Protein AF-A0A1I3DKZ1-F1 (afdb_monomer)

Foldseek 3Di:
DFKKKWKDDDPDIDIDDDPDLVVVLVVQVVVVVVVIFMWMAGPVRDIDGNVCSVVSVVD

Solvent-accessible surface area (backbone atoms only — not comparable to full-atom values): 3396 Å² total; per-residue (Å²): 115,46,30,38,38,41,37,37,49,96,94,46,77,51,77,48,75,35,72,52,65,68,62,52,50,54,54,44,51,56,42,40,75,72,67,30,54,43,38,38,29,43,72,87,65,53,74,35,46,80,91,39,47,64,59,63,70,72,102

Secondary structure (DSSP, 8-state):
--EEEEEEETTEEEEEEES-HHHHHHHHHHHHHTT-EEEEEETT--EE-GGGHHHHHH-

Sequence (59 aa):
MAYKMVAERDNEKYSFARESRLLIVAKARVWASEGWRVVITDQDGKAYAPAEFDQLLAA

Mean predicted aligned error: 2.14 Å

pLDDT: mean 96.63, std 4.68, range [67.81, 98.69]

Structure (mmCIF, N/CA/C/O backbone):
data_AF-A0A1I3DKZ1-F1
#
_entry.id   AF-A0A1I3DKZ1-F1
#
loop_
_atom_site.group_PDB
_atom_site.id
_atom_site.type_symbol
_atom_site.label_atom_id
_atom_site.label_a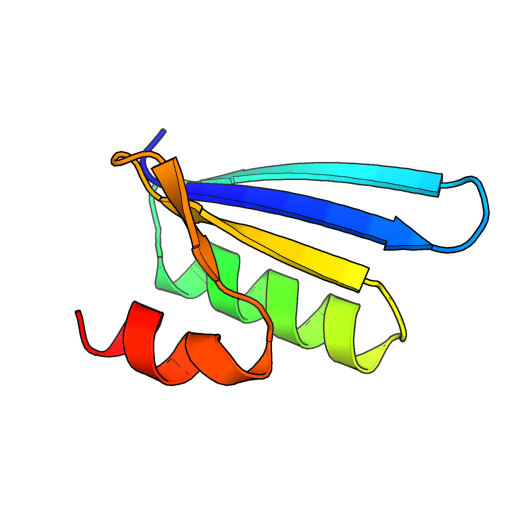lt_id
_atom_site.label_comp_id
_atom_site.label_asym_id
_atom_site.label_entity_id
_atom_site.label_seq_id
_atom_site.pdbx_PDB_ins_code
_atom_site.Cartn_x
_atom_site.Cartn_y
_atom_site.Cartn_z
_atom_site.occupancy
_atom_site.B_iso_or_equiv
_atom_site.auth_seq_id
_atom_site.auth_comp_id
_atom_site.auth_asym_id
_atom_site.auth_atom_id
_atom_site.pdbx_PDB_model_num
ATOM 1 N N . MET A 1 1 ? -4.503 12.373 10.488 1.00 67.81 1 MET A N 1
ATOM 2 C CA . MET A 1 1 ? -5.052 11.617 9.348 1.00 67.81 1 MET A CA 1
ATOM 3 C C . MET A 1 1 ? -4.881 10.145 9.624 1.00 67.81 1 MET A C 1
ATOM 5 O O . MET A 1 1 ? -3.765 9.759 9.948 1.00 67.81 1 MET A O 1
ATOM 9 N N . ALA A 1 2 ? -5.959 9.366 9.538 1.00 91.50 2 ALA A N 1
ATOM 10 C CA . ALA A 1 2 ? -5.968 7.959 9.940 1.00 91.50 2 ALA A CA 1
ATOM 11 C C . ALA A 1 2 ? -5.108 7.043 9.054 1.00 91.50 2 ALA A C 1
ATOM 13 O O . ALA A 1 2 ? -4.564 6.063 9.549 1.00 91.50 2 ALA A O 1
ATOM 14 N N . TYR A 1 3 ? -4.959 7.359 7.762 1.00 97.75 3 TYR A N 1
ATOM 15 C CA . TYR A 1 3 ? -4.176 6.540 6.838 1.00 97.75 3 TYR A CA 1
ATOM 16 C C . TYR A 1 3 ? -3.317 7.386 5.900 1.00 97.75 3 TYR A C 1
ATOM 18 O O . TYR A 1 3 ? -3.759 8.411 5.364 1.00 97.75 3 TYR A O 1
ATOM 26 N N . LYS A 1 4 ? -2.100 6.908 5.640 1.00 98.19 4 LYS A N 1
ATOM 27 C CA . LYS A 1 4 ? -1.161 7.453 4.657 1.00 98.19 4 LYS A CA 1
ATOM 28 C C . LYS A 1 4 ? -0.795 6.377 3.646 1.00 98.19 4 LYS A C 1
ATOM 30 O O . LYS A 1 4 ? -0.509 5.257 4.023 1.00 98.19 4 LYS A O 1
ATOM 35 N N . MET A 1 5 ? -0.757 6.720 2.370 1.00 98.31 5 MET A N 1
ATOM 36 C CA . MET A 1 5 ? -0.258 5.876 1.291 1.00 98.31 5 MET A CA 1
ATOM 37 C C . MET A 1 5 ? 1.021 6.499 0.743 1.00 98.31 5 MET A C 1
ATOM 39 O O . MET A 1 5 ? 1.053 7.702 0.477 1.00 98.31 5 MET A O 1
ATOM 43 N N . VAL A 1 6 ? 2.049 5.684 0.541 1.00 98.56 6 VAL A N 1
ATOM 44 C CA . VAL A 1 6 ? 3.231 6.018 -0.258 1.00 98.56 6 VAL A CA 1
ATOM 45 C C . VAL A 1 6 ? 3.248 5.095 -1.465 1.00 98.56 6 VAL A C 1
ATOM 47 O O . VAL A 1 6 ? 3.019 3.896 -1.321 1.00 98.56 6 VAL A O 1
ATOM 50 N N . ALA A 1 7 ? 3.501 5.656 -2.643 1.00 98.69 7 ALA A N 1
ATOM 51 C CA . ALA A 1 7 ? 3.669 4.885 -3.861 1.00 98.69 7 ALA A CA 1
ATOM 52 C C . ALA A 1 7 ? 4.915 5.328 -4.625 1.00 98.69 7 ALA A C 1
ATOM 54 O O . ALA A 1 7 ? 5.134 6.527 -4.810 1.00 98.69 7 ALA A O 1
ATOM 55 N N . GLU A 1 8 ? 5.715 4.353 -5.048 1.00 98.56 8 GLU A N 1
ATOM 56 C CA . GLU A 1 8 ? 7.010 4.553 -5.701 1.00 98.56 8 GLU A CA 1
ATOM 57 C C . GLU A 1 8 ? 7.084 3.749 -7.006 1.00 98.56 8 GLU A C 1
ATOM 59 O O . GLU A 1 8 ? 6.694 2.577 -7.041 1.00 98.56 8 GLU A O 1
ATOM 64 N N . ARG A 1 9 ? 7.581 4.380 -8.073 1.00 97.88 9 ARG A N 1
ATOM 65 C CA . ARG A 1 9 ? 7.893 3.742 -9.360 1.00 97.88 9 ARG A CA 1
ATOM 66 C C . ARG A 1 9 ? 9.032 4.512 -10.023 1.00 97.88 9 ARG A C 1
ATOM 68 O O . ARG A 1 9 ? 8.962 5.731 -10.131 1.00 97.88 9 ARG A O 1
ATOM 75 N N . ASP A 1 10 ? 10.079 3.802 -10.429 1.00 95.56 10 ASP A N 1
ATOM 76 C CA . ASP A 1 10 ? 11.316 4.383 -10.964 1.00 95.56 10 ASP A CA 1
ATOM 77 C C . ASP A 1 10 ? 11.882 5.490 -10.053 1.00 95.56 10 ASP A C 1
ATOM 79 O O . ASP A 1 10 ? 12.282 5.208 -8.924 1.00 95.56 10 ASP A O 1
ATOM 83 N N . ASN A 1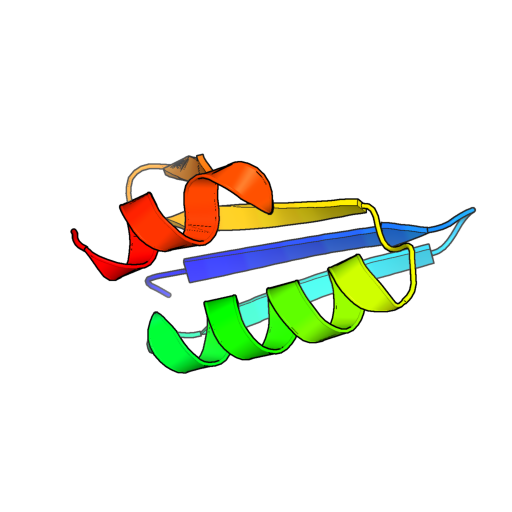 11 ? 11.898 6.743 -10.518 1.00 95.69 11 ASN A N 1
ATOM 84 C CA . ASN A 1 11 ? 12.370 7.907 -9.761 1.00 95.69 11 ASN A CA 1
ATOM 85 C C . ASN A 1 11 ? 11.215 8.784 -9.229 1.00 95.69 11 ASN A C 1
ATOM 87 O O . ASN A 1 11 ? 11.439 9.906 -8.774 1.00 95.69 11 ASN A O 1
ATOM 91 N N . GLU A 1 12 ? 9.975 8.297 -9.313 1.00 98.06 12 GLU A N 1
ATOM 92 C CA . GLU A 1 12 ? 8.774 9.003 -8.875 1.00 98.06 12 GLU A CA 1
ATOM 93 C C . GLU A 1 12 ? 8.292 8.487 -7.518 1.00 98.06 12 GLU A C 1
ATOM 95 O O . GLU A 1 12 ? 8.238 7.282 -7.254 1.00 98.06 12 GLU A O 1
ATOM 100 N N . LYS A 1 13 ? 7.886 9.423 -6.656 1.00 98.12 13 LYS A N 1
ATOM 101 C CA . LYS A 1 13 ? 7.315 9.135 -5.342 1.00 98.12 13 LYS A CA 1
ATOM 102 C C . LYS A 1 13 ? 6.136 10.049 -5.064 1.00 98.12 13 LYS A C 1
ATOM 104 O O . LYS A 1 13 ? 6.274 11.270 -5.043 1.00 98.12 13 LYS A O 1
ATOM 109 N N . TYR A 1 14 ? 4.996 9.445 -4.756 1.00 98.38 14 TYR A N 1
ATOM 110 C CA . TYR A 1 14 ? 3.784 10.158 -4.373 1.00 98.38 14 TYR A CA 1
ATOM 111 C C . TYR A 1 14 ? 3.328 9.753 -2.979 1.00 98.38 14 TYR A C 1
ATOM 113 O O . TYR A 1 14 ? 3.507 8.612 -2.545 1.00 98.38 14 TYR A O 1
ATOM 121 N N . SER A 1 15 ? 2.710 10.701 -2.273 1.00 97.31 15 SER A N 1
ATOM 122 C CA . SER A 1 15 ? 2.086 10.436 -0.981 1.00 97.31 15 SER A CA 1
ATOM 123 C C . SER A 1 15 ? 0.661 10.967 -0.937 1.00 97.31 15 SER A C 1
ATOM 125 O O . SER A 1 15 ? 0.369 12.055 -1.434 1.00 97.31 15 SER A O 1
ATOM 127 N N . PHE A 1 16 ? -0.230 10.182 -0.343 1.00 97.25 16 PHE A N 1
ATOM 128 C CA . PHE A 1 16 ? -1.631 10.530 -0.150 1.00 97.25 16 PHE A CA 1
ATOM 129 C C . PHE A 1 16 ? -2.007 10.280 1.299 1.00 97.25 16 PHE A C 1
ATOM 131 O O . PHE A 1 16 ? -1.514 9.342 1.915 1.00 97.25 16 PHE A O 1
ATOM 138 N N . ALA A 1 17 ? -2.913 11.085 1.835 1.00 97.12 17 ALA A N 1
ATOM 139 C CA . ALA A 1 17 ? -3.459 10.857 3.161 1.00 97.12 17 ALA A CA 1
ATOM 140 C C . ALA A 1 17 ? -4.981 11.010 3.141 1.00 97.12 17 ALA A C 1
ATOM 142 O O . ALA A 1 17 ? -5.522 11.848 2.408 1.00 97.12 17 ALA A O 1
ATOM 143 N N . ARG A 1 18 ? -5.678 10.149 3.884 1.00 96.06 18 ARG A N 1
ATOM 144 C CA . ARG A 1 18 ? -7.145 10.075 3.944 1.00 96.06 18 ARG A CA 1
ATOM 145 C C . ARG A 1 18 ? -7.588 9.590 5.322 1.00 96.06 18 ARG A C 1
ATOM 147 O O . ARG A 1 18 ? -6.910 8.775 5.935 1.00 96.06 18 ARG A O 1
ATOM 154 N N . GLU A 1 19 ? -8.760 10.045 5.757 1.00 96.94 19 GLU A N 1
ATOM 155 C CA . GLU A 1 19 ? -9.448 9.458 6.919 1.00 96.94 19 GLU A CA 1
ATOM 156 C C . GLU A 1 19 ? -10.170 8.156 6.545 1.00 96.94 19 GLU A C 1
ATOM 158 O O . GLU A 1 19 ? -10.247 7.219 7.329 1.00 96.94 19 GLU A O 1
ATOM 163 N N . SER A 1 20 ? -10.685 8.068 5.313 1.00 96.50 20 SER A N 1
ATOM 164 C CA . SER A 1 20 ? -11.416 6.888 4.851 1.00 96.50 20 SER A CA 1
ATOM 165 C C . SER A 1 20 ? -10.471 5.753 4.459 1.00 96.50 20 SER A C 1
ATOM 167 O O . SER A 1 20 ? -9.761 5.841 3.450 1.00 96.50 20 SER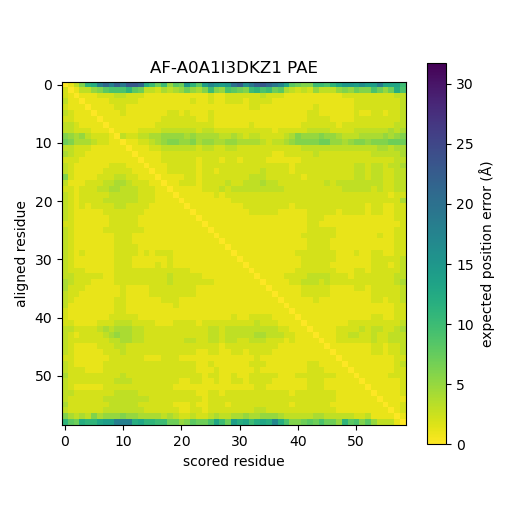 A O 1
ATOM 169 N N . ARG A 1 21 ? -10.547 4.651 5.212 1.00 95.69 21 ARG A N 1
ATOM 170 C CA . ARG A 1 21 ? -9.865 3.384 4.918 1.00 95.69 21 ARG A CA 1
ATOM 171 C C . ARG A 1 21 ? -10.214 2.833 3.536 1.00 95.69 21 ARG A C 1
ATOM 173 O O . ARG A 1 21 ? -9.329 2.460 2.772 1.00 95.69 21 ARG A O 1
ATOM 180 N N . LEU A 1 22 ? -11.503 2.836 3.191 1.00 97.44 22 LEU A N 1
ATOM 181 C CA . LEU A 1 22 ? -12.002 2.330 1.909 1.00 97.44 22 LEU A CA 1
ATOM 182 C C .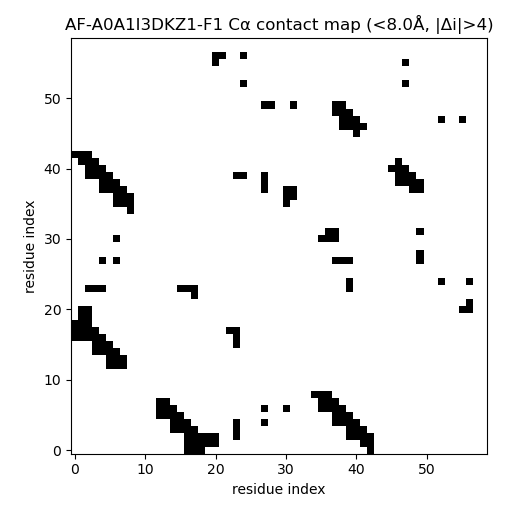 LEU A 1 22 ? -11.384 3.082 0.727 1.00 97.44 22 LEU A C 1
ATOM 184 O O . LEU A 1 22 ? -10.884 2.461 -0.209 1.00 97.44 22 LEU A O 1
ATOM 188 N N . LEU A 1 23 ? -11.372 4.417 0.785 1.00 97.94 23 LEU A N 1
ATOM 189 C CA . LEU A 1 23 ? -10.833 5.231 -0.305 1.00 97.94 23 LEU A CA 1
ATOM 190 C C . LEU A 1 23 ? -9.319 5.069 -0.457 1.00 97.94 23 LEU A C 1
ATOM 192 O O . LEU A 1 23 ? -8.826 5.064 -1.587 1.00 97.94 23 LEU A O 1
ATOM 196 N N . ILE A 1 24 ? -8.577 4.937 0.649 1.00 98.25 24 ILE A N 1
ATOM 197 C CA . ILE A 1 24 ? -7.124 4.777 0.554 1.00 98.25 24 ILE A CA 1
ATOM 198 C C . IL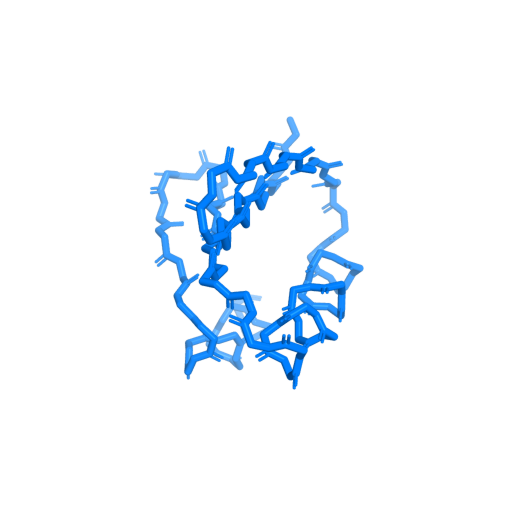E A 1 24 ? -6.736 3.402 -0.001 1.00 98.25 24 ILE A C 1
ATOM 200 O O . ILE A 1 24 ? -5.854 3.332 -0.855 1.00 98.25 24 ILE A O 1
ATOM 204 N N . VAL A 1 25 ? -7.461 2.341 0.373 1.00 98.38 25 VAL A N 1
ATOM 205 C CA . VAL A 1 25 ? -7.259 0.989 -0.169 1.00 98.38 25 VAL A CA 1
ATOM 206 C C . VAL A 1 25 ? -7.651 0.922 -1.643 1.00 98.38 25 VAL A C 1
ATOM 208 O O . VAL A 1 25 ? -6.897 0.377 -2.447 1.00 98.38 25 VAL A O 1
ATOM 211 N N . ALA A 1 26 ? -8.785 1.515 -2.031 1.00 98.50 26 ALA A N 1
ATOM 212 C CA . ALA A 1 26 ? -9.211 1.549 -3.430 1.00 98.50 26 ALA A CA 1
ATOM 213 C C . ALA A 1 26 ? -8.154 2.214 -4.326 1.00 98.50 26 ALA A C 1
ATOM 215 O O . ALA A 1 26 ? -7.760 1.646 -5.344 1.00 98.50 26 ALA A O 1
ATOM 216 N N . LYS A 1 27 ? -7.626 3.375 -3.915 1.00 98.44 27 LYS A N 1
ATOM 217 C CA . LYS A 1 27 ? -6.558 4.058 -4.656 1.00 98.44 27 LYS A CA 1
ATOM 218 C C . LYS A 1 27 ? -5.273 3.231 -4.715 1.00 98.44 27 LYS A C 1
ATOM 220 O O . LYS A 1 27 ? -4.661 3.129 -5.777 1.00 98.44 27 LYS A O 1
ATOM 225 N N . ALA A 1 28 ? -4.879 2.634 -3.595 1.00 98.50 28 ALA A N 1
ATOM 226 C CA . ALA A 1 28 ? -3.681 1.813 -3.526 1.00 98.50 28 ALA A CA 1
ATOM 227 C C . ALA A 1 28 ? -3.754 0.585 -4.444 1.00 98.50 28 ALA A C 1
ATOM 229 O O . ALA A 1 28 ? -2.761 0.261 -5.088 1.00 98.50 28 ALA A O 1
ATOM 230 N N . ARG A 1 29 ? -4.925 -0.057 -4.562 1.00 98.56 29 ARG A N 1
ATOM 231 C CA . ARG A 1 29 ? -5.149 -1.183 -5.485 1.00 98.56 29 ARG A CA 1
ATOM 2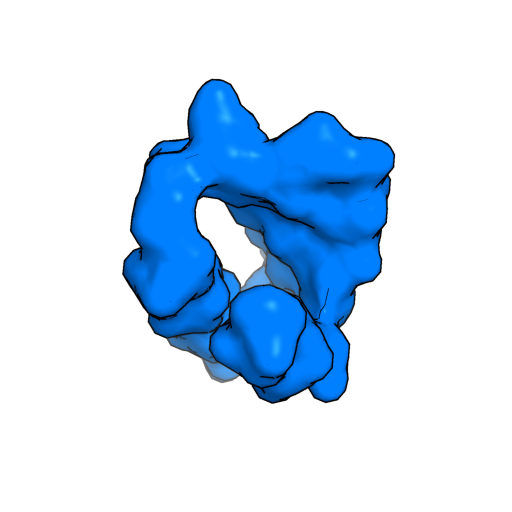32 C C . ARG A 1 29 ? -4.976 -0.784 -6.945 1.00 98.56 29 ARG A C 1
ATOM 234 O O . ARG A 1 29 ? -4.301 -1.501 -7.676 1.00 98.56 29 ARG A O 1
ATOM 241 N N . VAL A 1 30 ? -5.532 0.361 -7.347 1.00 98.50 30 VAL A N 1
ATOM 242 C CA . VAL A 1 30 ? -5.365 0.879 -8.716 1.00 98.50 30 VAL A CA 1
ATOM 243 C C . VAL A 1 30 ? -3.880 1.061 -9.027 1.00 98.50 30 VAL A C 1
ATOM 245 O O . VAL A 1 30 ? -3.377 0.504 -9.995 1.00 98.50 30 VAL A O 1
ATOM 248 N N . TRP A 1 31 ? -3.139 1.740 -8.154 1.00 98.56 31 TRP A N 1
ATOM 249 C CA . TRP A 1 31 ? -1.719 2.005 -8.394 1.00 98.56 31 TRP A CA 1
ATOM 250 C C . TRP A 1 31 ? -0.868 0.732 -8.352 1.00 98.56 31 TRP A C 1
ATOM 252 O O . TRP A 1 31 ? 0.010 0.550 -9.190 1.00 98.56 31 TRP A O 1
ATOM 262 N N . ALA A 1 32 ? -1.158 -0.196 -7.438 1.00 98.50 32 ALA A N 1
ATOM 263 C CA . ALA A 1 32 ? -0.498 -1.499 -7.429 1.00 98.50 32 ALA A CA 1
ATOM 264 C C . ALA A 1 32 ? -0.733 -2.264 -8.747 1.00 98.50 32 ALA A C 1
ATOM 266 O O . ALA A 1 32 ? 0.203 -2.853 -9.283 1.00 98.50 32 ALA A O 1
ATOM 267 N N . SER A 1 33 ? -1.947 -2.201 -9.312 1.00 98.19 33 SER A N 1
ATOM 268 C CA . SER A 1 33 ? -2.257 -2.818 -10.613 1.00 98.19 33 SER A CA 1
ATOM 269 C C . SER A 1 33 ? -1.545 -2.153 -11.798 1.00 98.19 33 SER A C 1
ATOM 271 O O . SER A 1 33 ? -1.295 -2.800 -12.809 1.00 98.19 33 SER A O 1
ATOM 273 N N . GLU A 1 34 ? -1.146 -0.889 -11.651 1.00 97.69 34 GLU A N 1
ATOM 274 C CA . GLU A 1 34 ? -0.343 -0.126 -12.617 1.00 97.69 34 GLU A CA 1
ATOM 275 C C . GLU A 1 34 ? 1.179 -0.295 -12.406 1.00 97.69 34 GLU A C 1
ATOM 277 O O . GLU A 1 34 ? 1.987 0.430 -12.999 1.00 97.69 34 GLU A O 1
ATOM 282 N N . GLY A 1 35 ? 1.588 -1.231 -11.543 1.00 97.75 35 GLY A N 1
ATOM 283 C CA . GLY A 1 35 ? 2.992 -1.564 -11.297 1.00 97.75 35 GLY A CA 1
ATOM 284 C C . GLY A 1 35 ? 3.706 -0.665 -10.286 1.00 97.75 35 GLY A C 1
ATOM 285 O O . GLY A 1 35 ? 4.931 -0.711 -10.193 1.00 97.75 35 GLY A O 1
ATOM 286 N N . TRP A 1 36 ? 2.982 0.150 -9.516 1.00 98.56 36 TRP A N 1
ATOM 287 C CA . TRP A 1 36 ? 3.584 0.933 -8.436 1.00 98.56 36 TRP A CA 1
ATOM 288 C C . TRP A 1 36 ? 3.862 0.069 -7.204 1.00 98.56 36 TRP A C 1
ATOM 290 O O . TRP A 1 36 ? 3.039 -0.756 -6.799 1.00 98.56 36 TRP A O 1
ATOM 300 N N . ARG A 1 37 ? 4.985 0.326 -6.523 1.00 98.44 37 ARG A N 1
ATOM 301 C CA . ARG A 1 37 ? 5.217 -0.191 -5.170 1.00 98.44 37 ARG A CA 1
ATOM 302 C C . ARG A 1 37 ? 4.440 0.670 -4.187 1.00 98.44 37 ARG A C 1
ATOM 304 O O . ARG A 1 37 ? 4.814 1.815 -3.951 1.00 98.44 37 ARG A O 1
ATOM 311 N N . VAL A 1 38 ? 3.372 0.123 -3.617 1.00 98.69 38 VAL A N 1
ATOM 312 C CA . VAL A 1 38 ? 2.464 0.857 -2.727 1.00 98.69 38 VAL A CA 1
ATOM 313 C C . VAL A 1 38 ? 2.522 0.321 -1.302 1.00 98.69 38 VAL A C 1
ATOM 315 O O . VAL A 1 38 ? 2.501 -0.888 -1.095 1.00 98.69 38 VAL A O 1
ATOM 318 N N . VAL A 1 39 ? 2.530 1.226 -0.323 1.00 98.69 39 VAL A N 1
ATOM 319 C CA . VAL A 1 39 ? 2.395 0.918 1.107 1.00 98.69 39 VAL A CA 1
ATOM 320 C C . VAL A 1 39 ? 1.360 1.851 1.725 1.00 98.69 39 VAL A C 1
ATOM 322 O O . VAL A 1 39 ? 1.435 3.065 1.527 1.00 98.69 39 VAL A O 1
ATOM 325 N N . ILE A 1 40 ? 0.410 1.297 2.483 1.00 98.62 40 ILE A N 1
ATOM 326 C CA . ILE A 1 40 ? -0.471 2.068 3.372 1.00 98.62 40 ILE A CA 1
ATOM 327 C C . ILE A 1 40 ? 0.056 1.955 4.801 1.00 98.62 40 ILE A C 1
ATOM 329 O O . ILE A 1 40 ? 0.403 0.868 5.237 1.00 98.62 40 ILE A O 1
ATOM 333 N N . THR A 1 41 ? 0.078 3.058 5.536 1.00 98.44 41 THR A N 1
ATOM 334 C CA . THR A 1 41 ? 0.371 3.127 6.967 1.00 98.44 41 THR A CA 1
ATOM 335 C C . THR A 1 41 ? -0.863 3.649 7.696 1.00 98.44 41 THR A C 1
ATOM 337 O O . THR A 1 41 ? -1.416 4.672 7.281 1.00 98.44 41 THR A O 1
ATOM 340 N N . ASP A 1 42 ? -1.313 2.951 8.739 1.00 96.81 42 ASP A N 1
ATOM 341 C CA . ASP A 1 42 ? -2.403 3.413 9.606 1.00 96.81 42 ASP A CA 1
ATOM 342 C C . ASP A 1 42 ? -1.914 4.374 10.707 1.00 96.81 42 ASP A C 1
ATOM 344 O O . ASP A 1 42 ? -0.742 4.753 10.767 1.00 96.81 42 ASP A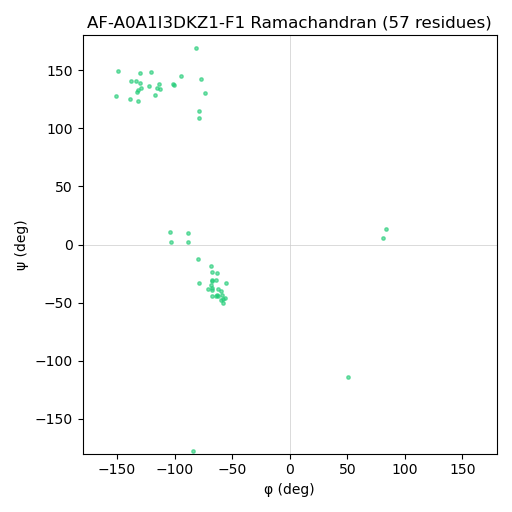 O 1
ATOM 348 N N . GLN A 1 43 ? -2.839 4.807 11.561 1.00 95.00 43 GLN A N 1
ATOM 349 C CA . GLN A 1 43 ? -2.582 5.742 12.657 1.00 95.00 43 GLN A CA 1
ATOM 350 C C . GLN A 1 43 ? -1.614 5.202 13.718 1.00 95.00 43 GLN A C 1
ATOM 352 O O . GLN A 1 43 ? -0.936 5.995 14.367 1.00 95.00 43 GLN A O 1
ATOM 357 N N . ASP A 1 44 ? -1.515 3.878 13.848 1.00 94.56 44 ASP A N 1
ATOM 358 C CA . ASP A 1 44 ? -0.625 3.203 14.794 1.00 94.56 44 ASP A CA 1
ATOM 359 C C . ASP A 1 44 ? 0.762 2.950 14.182 1.00 94.56 44 ASP A C 1
ATOM 361 O O . ASP A 1 44 ? 1.648 2.369 14.809 1.00 94.56 44 ASP A O 1
ATOM 365 N N . GLY A 1 45 ? 0.975 3.399 12.940 1.00 95.94 45 GLY A N 1
ATOM 366 C CA . GLY A 1 45 ? 2.221 3.214 12.211 1.00 95.94 45 GLY A CA 1
ATOM 367 C C . GLY A 1 45 ? 2.354 1.834 11.568 1.00 95.94 45 GLY A C 1
ATOM 368 O O . GLY A 1 45 ? 3.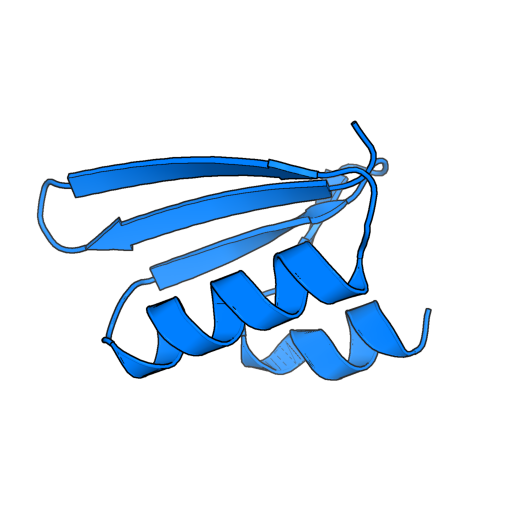406 1.542 10.993 1.00 95.94 45 GLY A O 1
ATOM 369 N N . LYS A 1 46 ? 1.318 0.985 11.613 1.00 97.00 46 LYS A N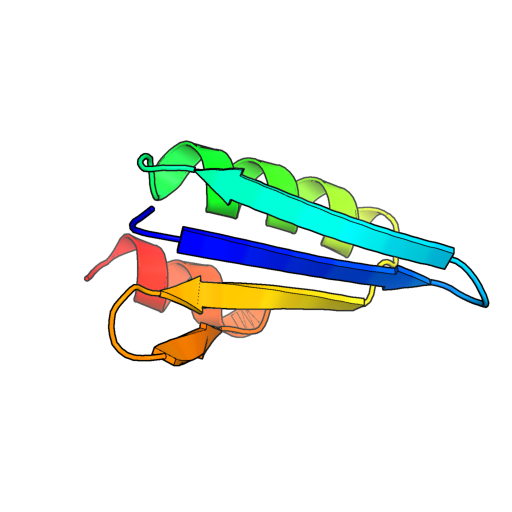 1
ATOM 370 C CA . LYS A 1 46 ? 1.368 -0.333 10.980 1.00 97.00 46 LYS A CA 1
ATOM 371 C C . LYS A 1 46 ? 1.262 -0.186 9.467 1.00 97.00 46 LYS A C 1
ATOM 373 O O . LYS A 1 46 ? 0.390 0.512 8.947 1.00 97.00 46 LYS A O 1
ATOM 378 N N . ALA A 1 47 ? 2.182 -0.842 8.767 1.00 98.06 47 ALA A N 1
ATOM 379 C CA . ALA A 1 47 ? 2.266 -0.838 7.316 1.00 98.06 47 ALA A CA 1
ATOM 380 C C . ALA A 1 47 ? 1.535 -2.044 6.713 1.00 98.06 47 ALA A C 1
ATOM 382 O O . ALA A 1 47 ? 1.561 -3.132 7.280 1.00 98.06 47 ALA A O 1
ATOM 383 N N . TYR A 1 48 ? 0.927 -1.835 5.548 1.00 98.50 48 TYR A N 1
ATOM 384 C CA . TYR A 1 48 ? 0.220 -2.843 4.770 1.00 98.50 48 TYR A CA 1
ATOM 385 C C . TYR A 1 48 ? 0.689 -2.765 3.316 1.00 98.50 48 TYR A C 1
ATOM 387 O O . TYR A 1 48 ? 0.590 -1.709 2.674 1.00 98.50 48 TYR A O 1
ATOM 395 N N . ALA A 1 49 ? 1.191 -3.880 2.796 1.00 98.38 49 ALA A N 1
ATOM 396 C CA . ALA A 1 49 ? 1.448 -4.099 1.378 1.00 98.38 49 ALA A CA 1
ATOM 397 C C . ALA A 1 49 ? 0.153 -4.512 0.646 1.00 98.38 49 ALA A C 1
ATOM 399 O O . ALA A 1 49 ? -0.840 -4.854 1.294 1.00 98.38 49 ALA A O 1
ATOM 400 N N . PRO A 1 50 ? 0.130 -4.544 -0.704 1.00 98.50 50 PRO A N 1
ATOM 401 C CA . PRO A 1 50 ? -1.086 -4.865 -1.453 1.00 98.50 50 PRO A CA 1
ATOM 402 C C . PRO A 1 50 ? -1.746 -6.201 -1.083 1.00 98.50 50 PRO A C 1
ATOM 404 O O . PRO A 1 50 ? -2.972 -6.292 -1.082 1.00 98.50 50 PRO A O 1
ATOM 407 N N . ALA A 1 51 ? -0.950 -7.210 -0.715 1.00 97.94 51 ALA A N 1
ATOM 408 C CA . ALA A 1 51 ? -1.442 -8.517 -0.272 1.00 97.94 51 ALA A CA 1
ATOM 409 C C . ALA A 1 51 ? -2.170 -8.477 1.088 1.00 97.94 51 ALA A C 1
ATOM 411 O O . ALA A 1 51 ? -2.929 -9.384 1.407 1.00 97.94 51 ALA A O 1
ATOM 412 N N . GLU A 1 52 ? -1.965 -7.426 1.881 1.00 98.25 52 GLU A N 1
ATOM 413 C CA . GLU A 1 52 ? -2.506 -7.276 3.237 1.00 98.25 52 GLU A CA 1
ATOM 414 C C . GLU A 1 52 ? -3.706 -6.316 3.279 1.00 98.25 52 GLU A C 1
ATOM 416 O O . GLU A 1 52 ? -4.268 -6.043 4.339 1.00 98.25 52 GLU A O 1
ATOM 421 N N . PHE A 1 53 ? -4.136 -5.785 2.131 1.00 97.88 53 PHE A N 1
ATOM 422 C CA . PHE A 1 53 ? -5.240 -4.826 2.087 1.00 97.88 53 PHE A CA 1
ATOM 423 C C . PHE A 1 53 ? -6.575 -5.417 2.542 1.00 97.88 53 PHE A C 1
ATOM 425 O O . PHE A 1 53 ? -7.377 -4.688 3.120 1.00 97.88 53 PHE A O 1
ATOM 432 N N . ASP A 1 54 ? -6.814 -6.714 2.350 1.00 97.69 54 ASP A N 1
ATOM 433 C CA . ASP A 1 54 ? -8.024 -7.353 2.882 1.00 97.69 54 ASP A CA 1
ATOM 434 C C . ASP A 1 54 ? -8.002 -7.434 4.415 1.00 97.69 54 ASP A C 1
ATOM 436 O O . ASP A 1 54 ? -9.030 -7.207 5.049 1.00 97.69 54 ASP A O 1
ATOM 440 N N . GLN A 1 55 ? -6.828 -7.636 5.027 1.00 96.44 55 GLN A N 1
ATOM 441 C CA . GLN A 1 55 ? -6.677 -7.544 6.483 1.00 96.44 55 GLN A CA 1
ATOM 442 C C . GLN A 1 55 ? -6.966 -6.125 6.975 1.00 96.44 55 GLN A C 1
ATOM 444 O O . GLN A 1 55 ? -7.677 -5.953 7.961 1.00 96.44 55 GLN A O 1
ATOM 449 N N . LEU A 1 56 ? -6.434 -5.110 6.289 1.00 95.94 56 LEU A N 1
ATOM 450 C CA . LEU A 1 56 ? -6.709 -3.716 6.630 1.00 95.94 56 LEU A CA 1
ATOM 451 C C . LEU A 1 56 ? -8.214 -3.419 6.555 1.00 95.94 56 LEU A C 1
ATOM 453 O O . LEU A 1 56 ? -8.759 -2.772 7.443 1.00 95.94 56 LEU A O 1
ATOM 457 N N . LEU A 1 57 ? -8.903 -3.907 5.521 1.00 95.56 57 LEU A N 1
ATOM 458 C CA . LEU A 1 57 ? -10.342 -3.697 5.350 1.00 95.56 57 LEU A CA 1
ATOM 459 C C . LEU A 1 57 ? -11.199 -4.412 6.399 1.00 95.56 57 LEU A C 1
ATOM 461 O O . LEU A 1 57 ? -12.255 -3.880 6.747 1.00 95.56 57 LEU A O 1
ATOM 465 N N . ALA A 1 58 ? -10.749 -5.566 6.890 1.00 92.81 58 ALA A N 1
ATOM 466 C CA . ALA A 1 58 ? -11.446 -6.372 7.890 1.00 92.81 58 ALA A CA 1
ATOM 467 C C . ALA A 1 58 ? -11.274 -5.878 9.340 1.00 92.81 58 ALA A C 1
ATOM 469 O O . ALA A 1 58 ? -11.987 -6.362 10.218 1.00 92.81 58 ALA A O 1
ATOM 470 N N . ALA A 1 59 ? -10.330 -4.962 9.587 1.00 79.25 59 ALA A N 1
ATOM 471 C CA . ALA A 1 59 ? -10.019 -4.428 10.916 1.00 79.25 59 ALA A CA 1
ATOM 472 C C . ALA A 1 59 ? -11.064 -3.442 11.463 1.00 79.25 59 ALA A C 1
ATOM 474 O O . ALA A 1 59 ? -11.893 -2.923 10.677 1.00 79.25 59 ALA A O 1
#

Nearest PDB structures (foldseek):
  7bpm-assembly1_A  TM=8.140E-01  e=1.746E+00  synthetic construct
  3jcg-assembly1_B  TM=7.692E-01  e=3.474E+00  Thermotoga maritima
  6v67-assembly1_A  TM=6.343E-01  e=3.243E+00  synthetic construct
  7rur-assembly1_A  TM=4.507E-01  e=6.221E-01  Mycobacterium tuberculosis

Radius of gyration: 10.47 Å; Cα contacts (8 Å, |Δi|>4): 99; chains: 1; bounding box: 24×20×27 Å